Protein AF-A0A7X7FA20-F1 (afdb_monomer_lite)

Secondary structure (DSSP, 8-state):
-EEEEE-GGGGSSHHHHHHHHHHHHT-TTEEEEEEPPP--SSTTPPPHHHHHHHHHH--

Structure (mmCIF, N/CA/C/O backbone):
data_AF-A0A7X7FA20-F1
#
_entry.id   AF-A0A7X7FA20-F1
#
loop_
_atom_site.group_PDB
_atom_site.id
_atom_site.type_symbol
_atom_site.label_atom_id
_atom_site.label_alt_id
_atom_site.label_comp_id
_atom_site.label_asym_id
_atom_site.label_entity_id
_atom_site.label_seq_id
_atom_site.pdbx_PDB_ins_code
_atom_site.Cartn_x
_atom_site.Cartn_y
_atom_site.Cartn_z
_atom_site.occupancy
_atom_site.B_iso_or_equiv
_atom_site.auth_seq_id
_atom_site.auth_comp_id
_atom_site.auth_asym_id
_atom_site.auth_atom_id
_atom_site.pdbx_PDB_model_num
ATOM 1 N N . MET A 1 1 ? -20.860 -0.981 10.203 1.00 91.38 1 MET A N 1
ATOM 2 C CA . MET A 1 1 ? -19.747 -1.581 9.433 1.00 91.38 1 MET A CA 1
ATOM 3 C C . MET A 1 1 ? -19.202 -0.517 8.493 1.00 91.38 1 MET A C 1
ATOM 5 O O . MET A 1 1 ? -19.993 0.088 7.784 1.00 91.38 1 MET A O 1
ATOM 9 N N . LYS A 1 2 ? -17.899 -0.241 8.537 1.00 97.88 2 LYS A N 1
ATOM 10 C CA . LYS A 1 2 ? -17.201 0.735 7.692 1.00 97.88 2 LYS A CA 1
ATOM 11 C C . LYS A 1 2 ? -16.202 0.012 6.792 1.00 97.88 2 LYS A C 1
ATOM 13 O O . LYS A 1 2 ? -15.589 -0.975 7.208 1.00 97.88 2 LYS A O 1
ATOM 18 N N . VAL A 1 3 ? -16.035 0.547 5.589 1.00 9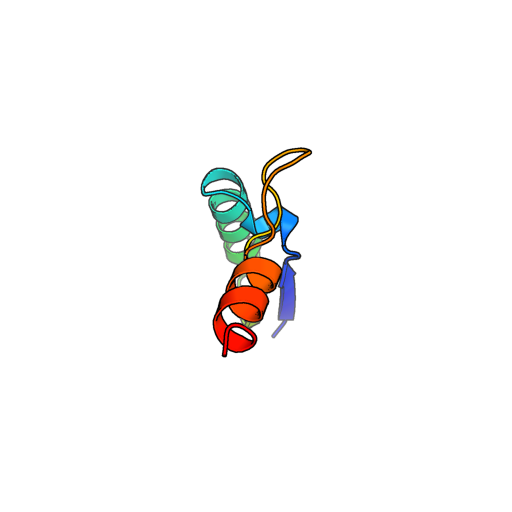8.31 3 VAL A N 1
ATOM 19 C CA . VAL A 1 3 ? -15.036 0.122 4.606 1.00 98.31 3 VAL A CA 1
ATOM 20 C C . VAL A 1 3 ? -13.977 1.214 4.515 1.00 98.31 3 VAL A C 1
ATOM 22 O O . VAL A 1 3 ? -14.314 2.398 4.512 1.00 98.31 3 VAL A O 1
ATOM 25 N N . CYS A 1 4 ?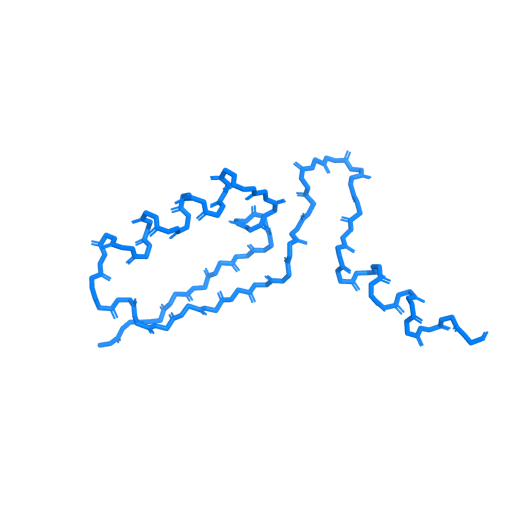 -12.706 0.837 4.435 1.00 98.19 4 CYS A N 1
ATOM 26 C CA . CYS A 1 4 ? -11.619 1.763 4.137 1.00 98.19 4 CYS A CA 1
ATOM 27 C C . CYS A 1 4 ? -10.764 1.243 2.980 1.00 98.19 4 CYS A C 1
ATOM 29 O O . CYS A 1 4 ? -10.698 0.040 2.720 1.00 98.19 4 CYS A O 1
ATOM 31 N N . LYS A 1 5 ? -10.121 2.171 2.267 1.00 98.50 5 LYS A N 1
ATOM 32 C CA . LYS A 1 5 ? -9.235 1.862 1.147 1.00 98.50 5 LYS A CA 1
ATOM 33 C C . LYS A 1 5 ? -7.900 2.569 1.311 1.00 98.50 5 LYS A C 1
ATOM 35 O O . LYS A 1 5 ? -7.871 3.773 1.549 1.00 98.50 5 LYS A O 1
ATOM 40 N N . PHE A 1 6 ? -6.814 1.843 1.071 1.00 98.69 6 PHE A N 1
ATOM 41 C CA . PHE A 1 6 ? -5.453 2.376 1.075 1.00 98.69 6 PHE A CA 1
ATOM 42 C C . PHE A 1 6 ? -4.839 2.267 -0.324 1.00 98.69 6 PHE A C 1
ATOM 44 O O . PHE A 1 6 ? -4.943 1.241 -1.000 1.00 98.69 6 PHE A O 1
ATOM 51 N N . GLY A 1 7 ? -4.282 3.376 -0.815 1.00 98.56 7 GLY A N 1
ATOM 52 C CA . GLY A 1 7 ? -3.596 3.416 -2.110 1.00 98.56 7 GLY A CA 1
ATOM 53 C C . GLY A 1 7 ? -2.202 2.798 -2.039 1.00 98.56 7 G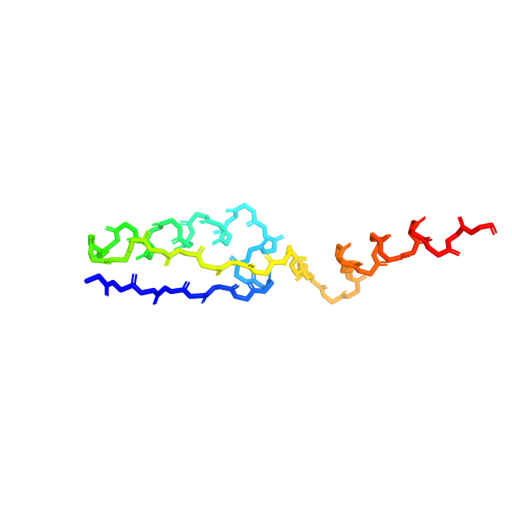LY A C 1
ATOM 54 O O . GLY A 1 7 ? -1.698 2.539 -0.953 1.00 98.56 7 GLY A O 1
ATOM 55 N N . GLY A 1 8 ? -1.559 2.610 -3.195 1.00 98.19 8 GLY A N 1
ATOM 56 C CA . GLY A 1 8 ? -0.248 1.954 -3.259 1.00 98.19 8 GLY A CA 1
ATOM 57 C C . GLY A 1 8 ? 0.838 2.642 -2.423 1.00 98.19 8 GLY A C 1
ATOM 58 O O . GLY A 1 8 ? 1.646 1.958 -1.808 1.00 98.19 8 GLY A O 1
ATOM 59 N N . SER A 1 9 ? 0.835 3.976 -2.324 1.00 97.44 9 SER A N 1
ATOM 60 C CA . SER A 1 9 ? 1.790 4.713 -1.478 1.00 97.44 9 SER A CA 1
ATOM 61 C C . SER A 1 9 ? 1.628 4.407 0.015 1.00 97.44 9 SER A C 1
ATOM 63 O O . SER A 1 9 ? 2.618 4.310 0.732 1.00 97.44 9 SER A O 1
ATOM 65 N N . SER A 1 10 ? 0.395 4.191 0.477 1.00 98.38 10 SER A N 1
ATOM 66 C CA . SER A 1 10 ? 0.082 3.816 1.863 1.00 98.38 10 SER A CA 1
ATOM 67 C C . SER A 1 10 ? 0.493 2.383 2.212 1.00 98.38 10 SER A C 1
ATOM 69 O O . SER A 1 10 ? 0.454 2.009 3.376 1.00 98.38 10 SER A O 1
ATOM 71 N N . VAL A 1 11 ? 0.869 1.573 1.221 1.00 98.12 11 VAL A N 1
ATOM 72 C CA . VAL A 1 11 ? 1.335 0.189 1.401 1.00 98.12 11 VAL A CA 1
ATOM 73 C C . VAL A 1 11 ? 2.686 -0.047 0.712 1.00 98.12 11 VAL A C 1
ATOM 75 O O . VAL A 1 11 ? 3.022 -1.172 0.359 1.00 98.12 11 VAL A O 1
ATOM 78 N N . ALA A 1 12 ? 3.462 1.019 0.484 1.00 98.06 12 ALA A N 1
ATOM 79 C CA . ALA A 1 12 ? 4.733 0.956 -0.243 1.00 98.06 12 ALA A CA 1
ATOM 80 C C . ALA A 1 12 ? 5.899 0.398 0.595 1.00 98.06 12 ALA A C 1
ATOM 82 O O . ALA A 1 12 ? 6.886 -0.076 0.037 1.00 98.06 12 ALA A O 1
ATOM 83 N N . SER A 1 13 ? 5.813 0.462 1.925 1.00 97.94 13 SER A N 1
ATOM 84 C CA . SER A 1 13 ? 6.864 0.001 2.837 1.00 97.94 13 SER A CA 1
ATOM 85 C C . SER A 1 13 ? 6.286 -0.509 4.158 1.00 97.94 13 SER A C 1
ATOM 87 O O . SER A 1 13 ? 5.114 -0.270 4.464 1.00 97.94 13 SER A O 1
ATOM 89 N N . ALA A 1 14 ? 7.117 -1.183 4.957 1.00 98.06 14 ALA A N 1
ATOM 90 C CA . ALA A 1 14 ? 6.727 -1.684 6.273 1.00 98.06 14 ALA A CA 1
ATOM 91 C C . ALA A 1 14 ? 6.234 -0.553 7.194 1.00 98.06 14 ALA A C 1
ATOM 93 O O . ALA A 1 14 ? 5.205 -0.689 7.850 1.00 98.06 14 ALA A O 1
ATOM 94 N N . GLU A 1 15 ? 6.901 0.602 7.173 1.00 98.31 15 GLU A N 1
ATOM 95 C CA . GLU A 1 15 ? 6.550 1.765 7.997 1.00 98.31 15 GLU A CA 1
ATOM 96 C C . GLU A 1 15 ? 5.177 2.336 7.622 1.00 98.31 15 GLU A C 1
ATOM 98 O O . GLU A 1 15 ? 4.435 2.802 8.486 1.00 98.31 15 GLU A O 1
ATOM 103 N N . GLN A 1 16 ? 4.819 2.309 6.334 1.00 98.50 16 GLN A N 1
ATOM 104 C CA . GLN A 1 16 ? 3.493 2.737 5.884 1.00 98.50 16 GLN A CA 1
ATOM 105 C C . GLN A 1 16 ? 2.415 1.727 6.291 1.00 98.50 16 GLN A C 1
ATOM 107 O O . GLN A 1 16 ? 1.343 2.130 6.736 1.00 98.50 16 GLN A O 1
ATOM 112 N N . ILE A 1 17 ? 2.712 0.426 6.225 1.00 98.31 17 ILE A N 1
ATOM 113 C CA . ILE A 1 17 ? 1.783 -0.627 6.656 1.00 98.31 17 ILE A CA 1
ATOM 114 C C . ILE A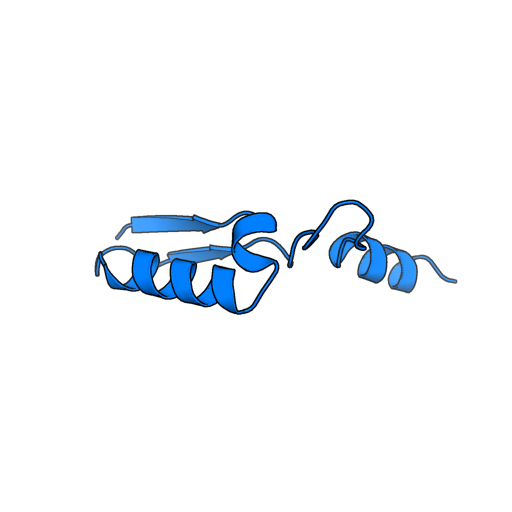 1 17 ? 1.492 -0.526 8.157 1.00 98.31 17 ILE A C 1
ATOM 116 O O . ILE A 1 17 ? 0.333 -0.641 8.547 1.00 98.31 17 ILE A O 1
ATOM 120 N N . LEU A 1 18 ? 2.493 -0.244 8.995 1.00 98.62 18 LEU A N 1
ATOM 121 C CA . LEU A 1 18 ? 2.273 -0.024 10.430 1.00 98.62 18 LEU A CA 1
ATOM 122 C C . LEU A 1 18 ? 1.297 1.137 10.680 1.00 98.62 18 LEU A C 1
ATOM 124 O O . LEU A 1 18 ? 0.336 0.978 11.426 1.00 98.62 18 LEU A O 1
ATOM 128 N N . LYS A 1 19 ? 1.438 2.253 9.950 1.00 98.56 19 LYS A N 1
ATOM 129 C CA . LYS A 1 19 ? 0.471 3.365 10.014 1.00 98.56 19 LYS A CA 1
ATOM 130 C C . LYS A 1 19 ? -0.932 2.943 9.577 1.00 98.56 19 LYS A C 1
ATOM 132 O O . LYS A 1 19 ? -1.919 3.384 10.159 1.00 98.56 19 LYS A O 1
ATOM 137 N N . VAL A 1 20 ? -1.041 2.106 8.543 1.00 98.50 20 VAL A N 1
ATOM 138 C CA . VAL A 1 20 ? -2.331 1.555 8.102 1.00 98.50 20 VAL A CA 1
ATOM 139 C C . VAL A 1 20 ? -2.963 0.709 9.206 1.00 98.50 20 VAL A C 1
ATOM 141 O O . VAL A 1 20 ? -4.159 0.855 9.452 1.00 98.50 20 VAL A O 1
ATOM 144 N N . ILE A 1 21 ? -2.179 -0.127 9.891 1.00 98.25 21 ILE A N 1
ATOM 145 C CA . ILE A 1 21 ? -2.645 -0.941 11.022 1.00 98.25 21 ILE A CA 1
ATOM 146 C C . ILE A 1 21 ? -3.182 -0.041 12.137 1.00 98.25 21 ILE A C 1
ATOM 148 O O . ILE A 1 21 ? -4.316 -0.251 12.566 1.00 98.25 21 ILE A O 1
ATOM 152 N N . ASP A 1 22 ? -2.444 1.000 12.529 1.00 98.56 22 ASP A N 1
ATOM 153 C CA . ASP A 1 22 ? -2.880 1.948 13.563 1.00 98.56 22 ASP A CA 1
ATOM 154 C C . ASP A 1 22 ? -4.194 2.646 13.175 1.00 98.56 22 ASP A C 1
ATOM 156 O O . ASP A 1 22 ? -5.130 2.749 13.974 1.00 98.56 22 ASP A O 1
ATOM 160 N N . ILE A 1 23 ? -4.321 3.069 11.910 1.00 98.44 23 ILE A N 1
ATOM 161 C CA . ILE A 1 23 ? -5.557 3.668 11.392 1.00 98.44 23 ILE A CA 1
ATOM 162 C C . ILE A 1 23 ? -6.702 2.655 11.449 1.00 98.44 23 ILE A C 1
ATOM 164 O O . ILE A 1 23 ? -7.786 2.995 11.917 1.00 98.44 23 ILE A O 1
ATOM 168 N N . VAL A 1 24 ? -6.516 1.420 10.990 1.00 98.31 24 VAL A N 1
ATOM 169 C CA . VAL A 1 24 ? -7.583 0.407 11.014 1.00 98.31 24 VAL A CA 1
ATOM 170 C C . VAL A 1 24 ? -7.995 0.089 12.455 1.00 98.31 24 VAL A C 1
ATOM 172 O O . VAL A 1 24 ? -9.189 0.103 12.749 1.00 98.31 24 VAL A O 1
ATOM 175 N N . ALA A 1 25 ? -7.031 -0.098 13.358 1.00 98.19 25 ALA A N 1
ATOM 176 C CA . ALA A 1 25 ? -7.266 -0.425 14.762 1.00 98.19 25 ALA A CA 1
ATOM 177 C C . ALA A 1 25 ? -7.938 0.711 15.554 1.00 98.19 25 ALA A C 1
ATOM 179 O O . ALA A 1 25 ? -8.668 0.438 16.504 1.00 98.19 25 ALA A O 1
ATOM 180 N N . SER A 1 26 ? -7.751 1.973 15.149 1.00 98.50 26 SER A N 1
ATOM 181 C CA . SER A 1 26 ? -8.348 3.134 15.833 1.00 98.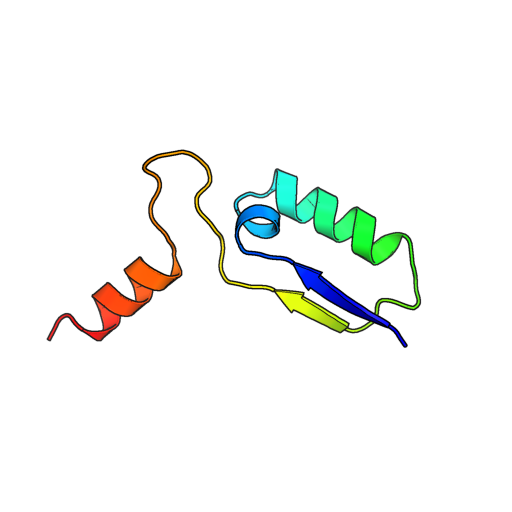50 26 SER A CA 1
ATOM 182 C C . SER A 1 26 ? -9.881 3.211 15.760 1.00 98.50 26 SER A C 1
ATOM 184 O O . SER A 1 26 ? -10.485 3.983 16.500 1.00 98.50 26 SER A O 1
ATOM 186 N N . ASP A 1 27 ? -10.529 2.446 14.874 1.00 98.44 27 ASP A N 1
ATOM 187 C CA . ASP A 1 27 ? -11.989 2.427 14.740 1.00 98.44 27 ASP A CA 1
ATOM 188 C C . ASP A 1 27 ? -12.491 0.989 14.524 1.00 98.44 27 ASP A C 1
ATOM 190 O O . ASP A 1 27 ? -12.405 0.475 13.404 1.00 98.44 27 ASP A O 1
ATOM 194 N N . PRO A 1 28 ? -13.091 0.344 15.545 1.00 97.88 28 PRO A N 1
ATOM 195 C CA . PRO A 1 28 ? -13.540 -1.046 15.454 1.00 97.88 28 PRO A CA 1
ATOM 196 C C . PRO A 1 28 ? -14.652 -1.266 14.416 1.00 97.88 28 PRO A C 1
ATOM 198 O O . PRO A 1 28 ? -14.938 -2.405 14.040 1.00 97.88 28 PRO A O 1
ATOM 201 N N . ALA A 1 29 ? -15.288 -0.204 13.906 1.00 98.50 29 ALA A N 1
ATOM 202 C CA . ALA A 1 29 ? -16.247 -0.339 12.820 1.00 98.50 29 ALA A CA 1
ATOM 203 C C . ALA A 1 29 ? -15.575 -0.591 11.457 1.00 98.50 29 ALA A C 1
ATOM 205 O O . ALA A 1 29 ? -16.268 -1.082 10.559 1.00 98.50 29 ALA A O 1
ATOM 206 N N . ARG A 1 30 ? -14.275 -0.292 11.276 1.00 98.31 30 ARG A N 1
ATOM 207 C CA . ARG A 1 30 ? -13.497 -0.554 10.044 1.00 98.31 30 ARG A CA 1
ATOM 208 C C . ARG A 1 30 ? -13.198 -2.045 9.913 1.00 98.31 30 ARG A C 1
ATOM 210 O O . ARG A 1 30 ? -12.156 -2.539 10.322 1.00 98.31 30 ARG A O 1
ATOM 217 N N . ARG A 1 31 ? -14.151 -2.769 9.334 1.00 97.38 31 ARG A N 1
ATOM 218 C CA . ARG A 1 31 ? -14.119 -4.234 9.238 1.00 97.38 31 ARG A CA 1
ATOM 219 C C . ARG A 1 31 ? -13.778 -4.770 7.853 1.00 97.38 31 ARG A C 1
ATOM 221 O O . ARG A 1 31 ? -13.597 -5.974 7.712 1.00 97.38 31 ARG A O 1
ATOM 228 N N . VAL A 1 32 ? -13.699 -3.896 6.853 1.00 98.38 32 VAL A N 1
ATOM 229 C CA . VAL A 1 32 ? -13.296 -4.240 5.486 1.00 98.38 32 VAL A CA 1
ATOM 230 C C . VAL A 1 32 ? -12.213 -3.267 5.045 1.00 98.38 32 VAL A C 1
ATOM 232 O O . VAL A 1 32 ? -12.428 -2.054 5.056 1.00 98.38 32 VAL A O 1
ATOM 235 N N . VAL A 1 33 ? -11.064 -3.812 4.649 1.00 98.38 33 VAL A N 1
ATOM 236 C CA . VAL A 1 33 ? -9.896 -3.049 4.205 1.00 98.38 33 VAL A CA 1
ATOM 237 C C . VAL A 1 33 ? -9.573 -3.451 2.772 1.00 98.38 33 VAL A C 1
ATOM 239 O O . VAL A 1 33 ? -9.267 -4.609 2.504 1.00 98.38 33 VAL A O 1
ATOM 242 N N . VAL A 1 34 ? -9.644 -2.496 1.849 1.00 98.62 34 VAL A N 1
ATOM 243 C CA . VAL A 1 34 ? -9.265 -2.689 0.445 1.00 98.62 34 VAL A CA 1
ATOM 244 C C . VAL A 1 34 ? -7.899 -2.055 0.217 1.00 98.62 34 VAL A C 1
ATOM 246 O O . VAL A 1 34 ? -7.683 -0.889 0.547 1.00 98.62 34 VAL A O 1
ATOM 249 N N . VAL A 1 35 ? -6.970 -2.797 -0.372 1.00 98.38 35 VAL A N 1
ATOM 250 C CA . VAL A 1 35 ? -5.622 -2.297 -0.663 1.00 98.38 35 VAL A CA 1
ATOM 251 C C . VAL A 1 35 ? -5.313 -2.411 -2.147 1.00 98.38 35 VAL A C 1
ATOM 253 O O . VAL A 1 35 ? -5.809 -3.293 -2.844 1.00 98.38 35 VAL A O 1
ATOM 256 N N . SER A 1 36 ? -4.494 -1.490 -2.641 1.00 98.25 36 SER A N 1
ATOM 257 C CA . SER A 1 36 ? -3.785 -1.679 -3.907 1.00 98.25 36 SER A CA 1
ATOM 258 C C . SER A 1 36 ? -2.517 -2.518 -3.687 1.00 98.25 36 SER A C 1
ATOM 260 O O . SER A 1 36 ? -2.138 -2.787 -2.550 1.00 98.25 36 SER A O 1
ATOM 262 N N . ALA A 1 37 ? -1.831 -2.902 -4.766 1.00 98.12 37 ALA A N 1
ATOM 263 C CA . ALA A 1 37 ? -0.468 -3.427 -4.664 1.00 98.12 37 ALA A CA 1
ATOM 264 C C . ALA A 1 37 ? 0.502 -2.362 -4.093 1.00 98.12 37 ALA A C 1
ATOM 266 O O . ALA A 1 37 ? 0.204 -1.163 -4.206 1.00 98.12 37 ALA A O 1
ATOM 267 N N . PRO A 1 38 ? 1.663 -2.767 -3.538 1.00 98.06 38 PRO A N 1
ATOM 268 C CA . PRO A 1 38 ? 2.697 -1.839 -3.088 1.00 98.06 38 PRO A CA 1
ATOM 269 C C . PRO A 1 38 ? 3.079 -0.831 -4.174 1.00 98.06 38 PRO A C 1
ATOM 271 O O . PRO A 1 38 ? 3.396 -1.188 -5.313 1.00 98.06 38 PRO A O 1
ATOM 274 N N . GLY A 1 39 ? 2.982 0.449 -3.821 1.00 97.31 39 GLY A N 1
ATOM 275 C CA . GLY A 1 39 ? 3.405 1.552 -4.670 1.00 97.31 39 GLY A CA 1
ATOM 276 C C . GLY A 1 39 ? 4.914 1.764 -4.620 1.00 97.31 39 GLY A C 1
ATOM 277 O O . GLY A 1 39 ? 5.633 1.114 -3.869 1.00 97.31 39 GLY A O 1
ATOM 278 N N . LYS A 1 40 ? 5.377 2.735 -5.408 1.00 97.56 40 LYS A N 1
ATOM 279 C CA . LYS A 1 40 ? 6.778 3.164 -5.422 1.00 97.56 40 LYS A CA 1
ATOM 280 C C . LYS A 1 40 ? 7.171 3.754 -4.067 1.00 97.56 40 LYS A C 1
ATOM 282 O O . LYS A 1 40 ? 6.453 4.606 -3.540 1.00 97.56 40 LYS A O 1
ATOM 287 N N . ARG A 1 41 ? 8.326 3.347 -3.544 1.00 96.19 41 ARG A N 1
ATOM 288 C CA . ARG A 1 41 ? 8.899 3.838 -2.278 1.00 96.19 41 ARG A CA 1
ATOM 289 C C . ARG A 1 41 ? 9.552 5.209 -2.433 1.00 96.19 41 ARG A C 1
ATOM 291 O O . ARG A 1 41 ? 9.507 6.028 -1.523 1.00 96.19 41 ARG A O 1
ATOM 298 N N . PHE A 1 42 ? 10.136 5.463 -3.599 1.00 95.69 42 PHE A N 1
ATOM 299 C CA . PHE A 1 42 ? 10.806 6.712 -3.952 1.00 95.69 42 PHE A CA 1
ATOM 300 C C . PHE A 1 42 ? 10.727 6.956 -5.466 1.00 95.69 42 PHE A C 1
ATOM 302 O O . PHE A 1 42 ? 10.276 6.106 -6.241 1.00 95.69 42 PHE A O 1
ATOM 309 N N . LYS A 1 43 ? 11.150 8.144 -5.911 1.00 95.81 43 LYS A N 1
ATOM 310 C CA . LYS A 1 43 ? 11.180 8.488 -7.337 1.00 95.81 43 LYS A CA 1
ATOM 311 C C . LYS A 1 43 ? 12.179 7.586 -8.069 1.00 95.81 43 LYS A C 1
ATOM 313 O O . LYS A 1 43 ? 13.361 7.616 -7.763 1.00 95.81 43 LYS A O 1
ATOM 318 N N . GLY A 1 44 ? 11.698 6.833 -9.054 1.00 94.50 44 GLY A N 1
ATOM 319 C CA . GLY A 1 44 ? 12.516 5.886 -9.822 1.00 94.50 44 GLY A CA 1
ATOM 320 C C . GLY A 1 44 ? 12.401 4.431 -9.366 1.00 94.50 44 GLY A C 1
ATOM 321 O O . GLY A 1 44 ? 12.933 3.567 -10.042 1.00 94.50 44 GLY A O 1
ATOM 322 N N . ASP A 1 45 ? 11.672 4.149 -8.283 1.00 96.81 45 ASP A N 1
ATOM 323 C CA . ASP A 1 45 ? 11.352 2.775 -7.888 1.00 96.81 45 ASP A CA 1
ATOM 324 C C . ASP A 1 45 ? 10.388 2.109 -8.887 1.00 96.81 45 ASP A C 1
ATOM 326 O O . ASP A 1 45 ? 9.625 2.792 -9.594 1.00 96.81 45 ASP A O 1
ATOM 330 N N . ASP A 1 46 ? 10.388 0.781 -8.919 1.00 95.31 46 ASP A N 1
ATOM 331 C CA . ASP A 1 46 ? 9.508 -0.003 -9.779 1.00 95.31 46 ASP A CA 1
ATOM 332 C C . ASP A 1 46 ? 8.134 -0.195 -9.141 1.00 95.31 46 ASP A C 1
ATOM 334 O O . ASP A 1 46 ? 7.968 -0.295 -7.925 1.00 95.31 46 ASP A O 1
ATOM 338 N N . LYS A 1 47 ? 7.101 -0.226 -9.984 1.00 96.44 47 LYS A N 1
ATOM 339 C CA . LYS A 1 47 ? 5.740 -0.503 -9.533 1.00 96.44 47 LYS A CA 1
ATOM 340 C C . LYS A 1 47 ? 5.503 -2.00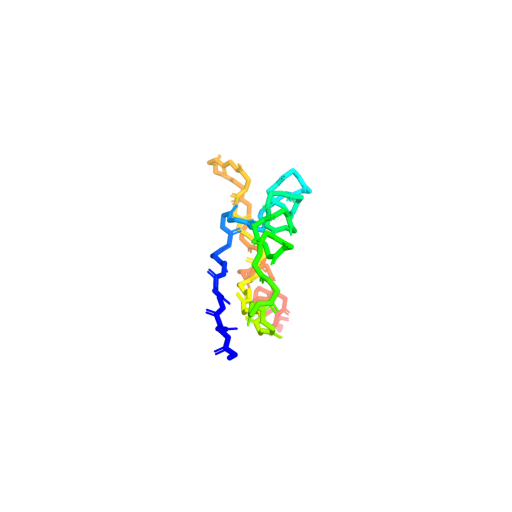4 -9.623 1.00 96.44 47 LYS A C 1
ATOM 342 O O . LYS A 1 47 ? 5.558 -2.570 -10.711 1.00 96.44 47 LYS A O 1
ATOM 347 N N . VAL A 1 48 ? 5.161 -2.629 -8.498 1.00 97.06 48 VAL A N 1
ATOM 348 C CA . VAL A 1 48 ? 4.971 -4.089 -8.410 1.00 97.06 48 VAL A CA 1
ATOM 349 C C . VAL A 1 48 ? 3.979 -4.607 -9.454 1.00 97.06 48 VAL A C 1
ATOM 351 O O . VAL A 1 48 ? 4.220 -5.628 -10.088 1.00 97.06 48 VAL A O 1
ATOM 354 N N . THR A 1 49 ? 2.879 -3.885 -9.685 1.00 97.62 49 THR A N 1
ATOM 355 C CA . THR A 1 49 ? 1.898 -4.259 -10.715 1.00 97.62 49 THR A CA 1
ATOM 356 C C . THR A 1 49 ? 2.516 -4.321 -12.111 1.00 97.62 49 THR A C 1
ATOM 358 O O . THR A 1 49 ? 2.232 -5.257 -12.851 1.00 97.62 49 THR A O 1
ATOM 361 N N . ASP A 1 50 ? 3.382 -3.371 -12.460 1.00 96.94 50 ASP A N 1
ATOM 362 C CA . ASP A 1 50 ? 4.006 -3.317 -13.784 1.00 96.94 50 ASP A CA 1
ATOM 363 C C . ASP A 1 50 ? 5.028 -4.458 -13.937 1.00 96.94 50 ASP A C 1
ATOM 365 O O . ASP A 1 50 ? 5.125 -5.060 -15.005 1.00 96.94 50 ASP A O 1
ATOM 369 N N . MET A 1 51 ? 5.722 -4.834 -12.853 1.00 96.06 51 MET A N 1
ATOM 370 C CA . MET A 1 51 ? 6.592 -6.018 -12.828 1.00 96.06 51 MET A CA 1
ATOM 371 C C . MET A 1 51 ? 5.802 -7.306 -13.094 1.00 96.06 51 MET A C 1
ATOM 373 O O . MET A 1 51 ? 6.220 -8.127 -13.906 1.00 96.06 51 MET A O 1
ATOM 377 N N . LEU A 1 52 ? 4.642 -7.471 -12.449 1.00 97.06 52 LEU A N 1
ATOM 378 C CA . LEU A 1 52 ? 3.778 -8.638 -12.656 1.00 97.06 52 LEU A CA 1
ATOM 379 C C . LEU A 1 52 ? 3.215 -8.689 -14.082 1.00 97.06 52 LEU A C 1
ATOM 381 O O . LEU A 1 52 ? 3.205 -9.755 -14.692 1.00 97.06 52 LEU A O 1
ATOM 385 N N . ILE A 1 53 ? 2.804 -7.544 -14.635 1.00 97.00 53 ILE A N 1
ATOM 386 C CA . ILE A 1 53 ? 2.375 -7.442 -16.038 1.00 97.00 53 ILE A CA 1
ATOM 387 C C . ILE A 1 53 ? 3.529 -7.825 -16.973 1.00 97.00 53 ILE A C 1
ATOM 389 O O . ILE A 1 53 ? 3.327 -8.606 -17.896 1.00 97.00 53 ILE A O 1
ATOM 393 N N . SER A 1 54 ? 4.748 -7.340 -16.714 1.00 96.31 54 SER A N 1
ATOM 394 C CA . SER A 1 54 ? 5.937 -7.694 -17.500 1.00 96.31 54 SER A CA 1
ATOM 395 C C . SER A 1 54 ? 6.186 -9.204 -17.504 1.00 96.31 54 SER A C 1
ATOM 397 O O . SER A 1 54 ? 6.410 -9.780 -18.564 1.00 96.31 54 SER A O 1
ATOM 399 N N . CYS A 1 55 ? 6.067 -9.871 -16.353 1.00 95.62 55 CYS A N 1
ATOM 400 C CA . CYS A 1 55 ? 6.169 -11.330 -16.278 1.00 95.62 55 CYS A CA 1
ATOM 401 C C . CYS A 1 55 ? 5.075 -12.049 -17.079 1.00 95.62 55 CYS A C 1
ATOM 403 O O . CYS A 1 55 ? 5.357 -13.078 -17.678 1.00 95.62 55 CYS A O 1
ATOM 405 N N . ALA A 1 56 ? 3.851 -11.520 -17.102 1.00 96.38 56 ALA A N 1
ATOM 406 C CA . ALA A 1 56 ? 2.737 -12.132 -17.825 1.00 96.38 56 ALA A CA 1
ATOM 407 C C . ALA A 1 56 ? 2.832 -11.971 -19.353 1.00 96.38 56 ALA A C 1
ATOM 409 O O . ALA A 1 56 ? 2.324 -12.815 -20.085 1.00 96.38 56 ALA A O 1
ATOM 410 N N . VAL A 1 57 ? 3.451 -10.887 -19.834 1.00 94.25 57 VAL A N 1
ATOM 411 C CA . VAL A 1 57 ? 3.532 -10.552 -21.270 1.00 94.25 57 VAL A CA 1
ATOM 412 C C . VAL A 1 57 ? 4.843 -11.026 -21.913 1.00 94.25 57 VAL A C 1
ATOM 414 O O . VAL A 1 57 ? 4.951 -11.058 -23.135 1.00 94.25 57 VAL A O 1
ATOM 417 N N . ARG A 1 58 ? 5.845 -11.423 -21.119 1.00 74.94 58 ARG A N 1
ATOM 418 C CA . ARG A 1 58 ? 7.052 -12.104 -21.613 1.00 74.94 58 ARG A CA 1
ATOM 419 C C . ARG A 1 58 ? 6.687 -13.518 -22.092 1.00 74.94 58 ARG A C 1
ATOM 421 O O . ARG A 1 58 ? 6.735 -14.460 -21.306 1.00 74.94 58 ARG A O 1
ATOM 428 N N . VAL A 1 59 ? 6.301 -13.622 -23.365 1.00 58.16 59 VAL A N 1
ATOM 429 C CA . VAL A 1 59 ? 6.180 -14.868 -24.143 1.00 58.16 59 VAL A CA 1
ATOM 430 C C . VAL A 1 59 ? 7.439 -15.053 -24.975 1.00 58.16 59 VAL A C 1
ATOM 432 O O . VAL A 1 59 ? 7.870 -14.052 -25.591 1.00 58.16 59 VAL A O 1
#

Foldseek 3Di:
DDEDEDEQCCVQDPVSVVVVVVVCVVDVVHPHYHYDHHQAPDPPRDGPVVVVVVVVPPD

Sequence (59 aa):
MKVCKFGGSSVASAEQILKVIDIVASDPARRVVVVSAPGKRFKGDDKVTDMLISCAVRV

pLDDT: mean 96.45, std 5.96, range [58.16, 98.69]

Radius of gyration: 14.12 Å; chains: 1; bounding box: 32×23×40 Å